Protein AF-A0A0H5QHI8-F1 (afdb_monomer_lite)

Organism: NCBI:txid70186

pLDDT: mean 75.65, std 20.61, range [37.84, 96.25]

Structure (mmCIF, N/CA/C/O backbone):
data_AF-A0A0H5QHI8-F1
#
_entry.id   AF-A0A0H5QHI8-F1
#
loop_
_atom_site.group_PDB
_atom_site.id
_atom_site.type_symbol
_atom_site.label_atom_id
_atom_site.label_alt_id
_atom_site.label_comp_id
_atom_site.label_asym_id
_atom_site.label_entity_id
_atom_site.label_seq_id
_atom_site.pdbx_PDB_ins_code
_atom_site.Cartn_x
_atom_site.Cartn_y
_atom_site.Cartn_z
_atom_site.occupancy
_atom_site.B_iso_or_equiv
_atom_site.auth_seq_id
_atom_site.auth_comp_id
_atom_site.auth_asym_id
_atom_site.auth_atom_id
_atom_site.pdbx_PDB_model_num
ATOM 1 N N . MET A 1 1 ? 9.060 1.095 1.456 1.00 93.38 1 MET A N 1
ATOM 2 C CA . MET A 1 1 ? 9.337 2.550 1.404 1.00 93.38 1 MET A CA 1
ATOM 3 C C . MET A 1 1 ? 9.625 3.060 2.809 1.00 93.38 1 MET A C 1
ATOM 5 O O . MET A 1 1 ? 9.288 2.350 3.750 1.00 93.38 1 MET A O 1
ATOM 9 N N . ASN A 1 2 ? 10.263 4.218 2.967 1.00 93.06 2 ASN A N 1
ATOM 10 C CA . ASN A 1 2 ? 10.376 4.883 4.274 1.00 93.06 2 ASN A CA 1
ATOM 11 C C . ASN A 1 2 ? 9.108 5.705 4.590 1.00 93.06 2 ASN A C 1
ATOM 13 O O . ASN A 1 2 ? 8.182 5.766 3.778 1.00 93.06 2 ASN A O 1
ATOM 17 N N . SER A 1 3 ? 9.094 6.371 5.745 1.00 89.75 3 SER A N 1
ATOM 18 C CA . SER A 1 3 ? 8.014 7.270 6.184 1.00 89.75 3 SER A CA 1
ATOM 19 C C . SER A 1 3 ? 7.770 8.487 5.275 1.00 89.75 3 SER A C 1
ATOM 21 O O . SER A 1 3 ? 6.714 9.102 5.355 1.00 89.75 3 SER A O 1
ATOM 23 N N . GLN A 1 4 ? 8.705 8.821 4.381 1.00 90.56 4 GLN A N 1
ATOM 24 C CA . GLN A 1 4 ? 8.579 9.909 3.401 1.00 90.56 4 GLN A CA 1
ATOM 25 C C . GLN A 1 4 ? 8.048 9.427 2.041 1.00 90.56 4 GLN A C 1
ATOM 27 O O . GLN A 1 4 ? 8.202 10.118 1.035 1.00 90.56 4 GLN A O 1
ATOM 32 N N . ALA A 1 5 ? 7.474 8.222 1.986 1.00 91.56 5 ALA A N 1
ATOM 33 C CA . ALA A 1 5 ? 7.012 7.573 0.759 1.00 91.56 5 ALA A CA 1
ATOM 34 C C . ALA A 1 5 ? 8.117 7.332 -0.289 1.00 91.56 5 ALA A C 1
ATOM 36 O O . ALA A 1 5 ? 7.830 7.128 -1.471 1.00 91.56 5 ALA A O 1
ATOM 37 N N . ILE A 1 6 ? 9.388 7.307 0.128 1.00 93.62 6 ILE A N 1
ATOM 38 C CA . ILE A 1 6 ? 10.518 7.050 -0.765 1.00 93.62 6 ILE A CA 1
ATOM 39 C C . ILE A 1 6 ? 10.736 5.534 -0.852 1.00 93.62 6 ILE A C 1
ATOM 41 O O . ILE A 1 6 ? 10.974 4.873 0.172 1.00 93.62 6 ILE A O 1
ATOM 45 N N . PRO A 1 7 ? 10.663 4.937 -2.053 1.00 93.75 7 PRO A N 1
ATOM 46 C CA . PRO A 1 7 ? 10.992 3.533 -2.222 1.00 93.75 7 PRO A CA 1
ATOM 47 C C . PRO A 1 7 ? 12.475 3.263 -1.933 1.00 93.75 7 PRO A C 1
ATOM 49 O O . PRO A 1 7 ? 13.345 3.956 -2.447 1.00 93.75 7 PRO A O 1
ATOM 52 N N . ILE A 1 8 ? 12.763 2.234 -1.129 1.00 92.94 8 ILE A N 1
ATOM 53 C CA . ILE A 1 8 ? 14.140 1.851 -0.750 1.00 92.94 8 ILE A CA 1
ATOM 54 C C . ILE A 1 8 ? 14.635 0.691 -1.616 1.00 92.94 8 ILE A C 1
ATOM 56 O O . ILE A 1 8 ? 15.770 0.675 -2.079 1.00 92.94 8 ILE A O 1
ATOM 60 N N . LYS A 1 9 ? 13.767 -0.302 -1.818 1.00 90.69 9 LYS A N 1
ATOM 61 C CA . LYS A 1 9 ? 14.028 -1.510 -2.594 1.00 90.69 9 LYS A CA 1
ATOM 62 C C . LYS A 1 9 ? 12.715 -1.985 -3.205 1.00 90.69 9 LYS A C 1
ATOM 64 O O . LYS A 1 9 ? 11.678 -1.897 -2.547 1.00 90.69 9 LYS A O 1
ATOM 69 N N . ALA A 1 10 ? 12.778 -2.523 -4.417 1.00 88.12 10 ALA A N 1
ATOM 70 C CA . ALA A 1 10 ? 11.713 -3.348 -4.965 1.00 88.12 10 ALA A CA 1
ATOM 71 C C . ALA A 1 10 ? 12.289 -4.545 -5.706 1.00 88.12 10 ALA A C 1
ATOM 73 O O . ALA A 1 10 ? 13.434 -4.522 -6.157 1.00 88.12 10 ALA A O 1
ATOM 74 N N . ASP A 1 11 ? 11.450 -5.561 -5.825 1.00 88.38 11 ASP A N 1
ATOM 75 C CA . ASP A 1 11 ? 11.677 -6.748 -6.627 1.00 88.38 11 ASP A CA 1
ATOM 76 C C . ASP A 1 11 ? 10.454 -6.946 -7.531 1.00 88.38 11 ASP A C 1
ATOM 78 O O . ASP A 1 11 ? 9.326 -6.688 -7.105 1.00 88.38 11 ASP A O 1
ATOM 82 N N . GLY A 1 12 ? 10.669 -7.304 -8.797 1.00 84.69 12 GLY A N 1
ATOM 83 C CA . GLY A 1 12 ? 9.585 -7.501 -9.769 1.00 84.69 12 GLY A CA 1
ATOM 84 C C . GLY A 1 12 ? 8.749 -6.257 -10.130 1.00 84.69 12 GLY A C 1
ATOM 85 O O . GLY A 1 12 ? 7.690 -6.396 -10.739 1.00 84.69 12 GLY A O 1
ATOM 86 N N . MET A 1 13 ? 9.187 -5.037 -9.784 1.00 86.69 13 MET A N 1
ATOM 87 C CA . MET A 1 13 ? 8.460 -3.792 -10.081 1.00 86.69 13 MET A CA 1
ATOM 88 C C . MET A 1 13 ? 9.361 -2.726 -10.714 1.00 86.69 13 MET A C 1
ATOM 90 O O . MET A 1 13 ? 10.429 -2.405 -10.198 1.00 86.69 13 MET A O 1
ATOM 94 N N . GLU A 1 14 ? 8.897 -2.122 -11.812 1.00 90.12 14 GLU A N 1
ATOM 95 C CA . GLU A 1 14 ? 9.610 -1.033 -12.490 1.00 90.12 14 GLU A CA 1
ATOM 96 C C . GLU A 1 14 ? 9.726 0.227 -11.607 1.00 90.12 14 GLU A C 1
ATOM 98 O O . GLU A 1 14 ? 8.752 0.591 -10.938 1.00 90.12 14 GLU A O 1
ATOM 103 N N . PRO A 1 15 ? 10.842 0.984 -11.671 1.00 90.06 15 PRO A N 1
ATOM 104 C CA . PRO A 1 15 ? 11.069 2.151 -10.812 1.00 90.06 15 PRO A CA 1
ATOM 105 C C . PRO A 1 15 ? 9.968 3.218 -10.858 1.00 90.06 15 PRO A C 1
ATOM 107 O O . PRO A 1 15 ? 9.574 3.751 -9.825 1.00 90.06 15 PRO A O 1
ATOM 110 N N . LYS A 1 16 ? 9.415 3.508 -12.042 1.00 91.75 16 LYS A N 1
ATOM 111 C CA . LYS A 1 16 ? 8.327 4.494 -12.183 1.00 91.75 16 LYS A CA 1
ATOM 112 C C . LYS A 1 16 ? 7.059 4.052 -11.449 1.00 91.75 16 LYS A C 1
ATOM 114 O O . LYS A 1 16 ? 6.456 4.848 -10.734 1.00 91.75 16 LYS A O 1
ATOM 119 N N . LYS A 1 17 ? 6.685 2.776 -11.591 1.00 90.62 17 LYS A N 1
ATOM 120 C CA . LYS A 1 17 ? 5.531 2.188 -10.895 1.00 90.62 17 LYS A CA 1
ATOM 121 C C . LYS A 1 17 ? 5.767 2.147 -9.390 1.00 90.62 17 LYS A C 1
ATOM 123 O O . LYS A 1 17 ? 4.861 2.444 -8.626 1.00 90.62 17 LYS A O 1
ATOM 128 N N . MET A 1 18 ? 6.995 1.862 -8.970 1.00 91.44 18 MET A N 1
ATOM 129 C CA . MET A 1 18 ? 7.390 1.839 -7.564 1.00 91.44 18 MET A CA 1
ATOM 130 C C . MET A 1 18 ? 7.155 3.184 -6.865 1.00 91.44 18 MET A C 1
ATOM 132 O O . MET A 1 18 ? 6.586 3.216 -5.773 1.00 91.44 18 MET A O 1
ATOM 136 N N . VAL A 1 19 ? 7.546 4.291 -7.505 1.00 93.94 19 VAL A N 1
ATOM 137 C CA . VAL A 1 19 ? 7.305 5.650 -6.990 1.00 93.94 19 VAL A CA 1
ATOM 138 C C . VAL A 1 19 ? 5.807 5.939 -6.905 1.00 93.94 19 VAL A C 1
ATOM 140 O O . VAL A 1 19 ? 5.333 6.403 -5.871 1.00 93.94 19 VAL A O 1
ATOM 143 N N . GLN A 1 20 ? 5.047 5.604 -7.952 1.00 93.25 20 GLN A N 1
ATOM 144 C CA . GLN A 1 20 ? 3.593 5.799 -7.979 1.00 93.25 20 GLN A CA 1
ATOM 145 C C . GLN A 1 20 ? 2.880 5.017 -6.870 1.00 93.25 20 GLN A C 1
ATOM 147 O O . GLN A 1 20 ? 2.050 5.573 -6.156 1.00 93.25 20 GLN A O 1
ATOM 152 N N . VAL A 1 21 ? 3.225 3.738 -6.705 1.00 92.75 21 VAL A N 1
ATOM 153 C CA . VAL A 1 21 ? 2.646 2.864 -5.678 1.00 92.75 21 VAL A CA 1
ATOM 154 C C . VAL A 1 21 ? 3.013 3.350 -4.280 1.00 92.75 21 VAL A C 1
ATOM 156 O O . VAL A 1 21 ? 2.165 3.319 -3.396 1.00 92.75 21 VAL A O 1
ATOM 159 N N . SER A 1 22 ? 4.239 3.836 -4.078 1.00 94.12 22 SER A N 1
ATOM 160 C CA . SER A 1 22 ? 4.681 4.340 -2.772 1.00 94.12 22 SER A CA 1
ATOM 161 C C . SER A 1 22 ? 3.943 5.622 -2.377 1.00 94.12 22 SER A C 1
ATOM 163 O O . SER A 1 22 ? 3.412 5.704 -1.271 1.00 94.12 22 SER A O 1
ATOM 165 N N . ALA A 1 23 ? 3.817 6.580 -3.300 1.00 94.62 23 ALA A N 1
ATOM 166 C CA . ALA A 1 23 ? 3.041 7.797 -3.068 1.00 94.62 23 ALA A CA 1
ATOM 167 C C . ALA A 1 23 ? 1.564 7.478 -2.775 1.00 94.62 23 ALA A C 1
ATOM 169 O O . ALA A 1 23 ? 1.011 7.946 -1.782 1.00 94.62 23 ALA A O 1
ATOM 170 N N . LEU A 1 24 ? 0.947 6.610 -3.585 1.00 93.75 24 LEU A N 1
ATOM 171 C CA . LEU A 1 24 ? -0.440 6.186 -3.386 1.00 93.75 24 LEU A CA 1
ATOM 172 C C . LEU A 1 24 ? -0.642 5.470 -2.043 1.00 93.75 24 LEU A C 1
ATOM 174 O O . LEU A 1 24 ? -1.610 5.743 -1.338 1.00 93.75 24 LEU A O 1
ATOM 178 N N . ALA A 1 25 ? 0.258 4.553 -1.683 1.00 94.44 25 ALA A N 1
ATOM 179 C CA . ALA A 1 25 ? 0.176 3.823 -0.424 1.00 94.44 25 ALA A CA 1
ATOM 180 C C . ALA A 1 25 ? 0.278 4.765 0.780 1.00 94.44 25 ALA A C 1
ATOM 182 O O . ALA A 1 25 ? -0.446 4.571 1.752 1.00 94.44 25 ALA A O 1
ATOM 183 N N . SER A 1 26 ? 1.122 5.797 0.704 1.00 94.88 26 SER A N 1
ATOM 184 C CA . SER A 1 26 ? 1.253 6.803 1.762 1.00 94.88 26 SER A CA 1
ATOM 185 C C . SER A 1 26 ? -0.056 7.561 1.996 1.00 94.88 26 SER A C 1
ATOM 187 O O . SER A 1 26 ? -0.505 7.679 3.135 1.00 94.88 26 SER A O 1
ATOM 189 N N . GLU A 1 27 ? -0.712 8.008 0.922 1.00 95.31 27 GLU A N 1
ATOM 190 C CA . GLU A 1 27 ? -2.012 8.686 1.008 1.00 95.31 27 GLU A CA 1
ATOM 191 C C . GLU A 1 27 ? -3.110 7.759 1.549 1.00 95.31 27 GLU A C 1
ATOM 193 O O . GLU A 1 27 ? -3.916 8.159 2.389 1.00 95.31 27 GLU A O 1
ATOM 198 N N . LEU A 1 28 ? -3.116 6.490 1.128 1.00 94.50 28 LEU A N 1
ATOM 199 C CA . LEU A 1 28 ? -4.061 5.492 1.634 1.00 94.50 28 LEU A CA 1
ATOM 200 C C . LEU A 1 28 ? -3.863 5.213 3.125 1.00 94.50 28 LEU A C 1
ATOM 202 O O . LEU A 1 28 ? -4.848 5.123 3.859 1.00 94.50 28 LEU A O 1
ATOM 206 N N . ILE A 1 29 ? -2.614 5.094 3.582 1.00 94.00 29 ILE A N 1
ATOM 207 C CA . ILE A 1 29 ? -2.290 4.927 5.003 1.00 94.00 29 ILE A CA 1
ATOM 208 C C . ILE A 1 29 ? -2.806 6.128 5.790 1.00 94.00 29 ILE A C 1
ATOM 210 O O . ILE A 1 29 ? -3.528 5.938 6.767 1.00 94.00 29 ILE A O 1
ATOM 214 N N . TYR A 1 30 ? -2.496 7.345 5.338 1.00 93.12 30 TYR A N 1
ATOM 215 C CA . TYR A 1 30 ? -2.936 8.572 5.995 1.00 93.12 30 TYR A CA 1
ATOM 216 C C . TYR A 1 30 ? -4.466 8.658 6.085 1.00 93.12 30 TYR A C 1
ATOM 218 O O . TYR A 1 30 ? -5.017 8.873 7.167 1.00 93.12 30 TYR A O 1
ATOM 226 N N . ALA A 1 31 ? -5.169 8.427 4.973 1.00 93.56 31 ALA A N 1
ATOM 227 C CA . ALA A 1 31 ? -6.628 8.454 4.931 1.00 93.56 31 ALA A CA 1
ATOM 228 C C . ALA A 1 31 ? -7.254 7.388 5.843 1.00 93.56 31 ALA A C 1
ATOM 230 O O . ALA A 1 31 ? -8.209 7.677 6.564 1.00 93.56 31 ALA A O 1
ATOM 231 N N . THR A 1 32 ? -6.692 6.177 5.856 1.00 92.69 32 THR A N 1
ATOM 232 C CA . THR A 1 32 ? -7.182 5.068 6.688 1.00 92.69 32 THR A CA 1
ATOM 233 C C . THR A 1 32 ? -6.945 5.345 8.169 1.00 92.69 32 THR A C 1
ATOM 235 O O . THR A 1 32 ? -7.846 5.160 8.976 1.00 92.69 32 THR A O 1
ATOM 238 N N . GLN A 1 33 ? -5.767 5.848 8.541 1.00 90.62 33 GLN A N 1
ATOM 239 C CA . GLN A 1 33 ? -5.474 6.227 9.924 1.00 90.62 33 GLN A CA 1
ATOM 240 C C . GLN A 1 33 ? -6.380 7.363 10.402 1.00 90.62 33 GLN A C 1
ATOM 242 O O . GLN A 1 33 ? -6.895 7.309 11.515 1.00 90.62 33 GLN A O 1
ATOM 247 N N . LYS A 1 34 ? -6.632 8.365 9.550 1.00 90.00 34 LYS A N 1
ATOM 248 C CA . LYS A 1 34 ? -7.580 9.442 9.852 1.00 90.00 34 LYS A CA 1
ATOM 249 C C . LYS A 1 34 ? -9.001 8.908 10.043 1.00 90.00 34 LYS A C 1
ATOM 251 O O . LYS A 1 34 ? -9.698 9.352 10.948 1.00 90.00 34 LYS A O 1
ATOM 256 N N . PHE A 1 35 ? -9.422 7.958 9.213 1.00 90.00 35 PHE A N 1
ATOM 257 C CA . PHE A 1 35 ? -10.719 7.301 9.349 1.00 90.00 35 PHE A CA 1
ATOM 258 C C . PHE A 1 35 ? -10.831 6.533 10.676 1.00 90.00 35 PHE A C 1
ATOM 260 O O . PHE A 1 35 ? -11.764 6.776 11.435 1.00 90.00 35 PHE A O 1
ATOM 267 N N . LEU A 1 36 ? -9.841 5.696 10.995 1.00 88.12 36 LEU A N 1
ATOM 268 C CA . LEU A 1 36 ? -9.788 4.916 12.238 1.00 88.12 36 LEU A CA 1
ATOM 269 C C . LEU A 1 36 ? -9.739 5.802 13.496 1.00 88.12 36 LEU A C 1
ATOM 271 O O . LEU A 1 36 ? -10.317 5.463 14.527 1.00 88.12 36 LEU A O 1
ATOM 275 N N . ALA A 1 37 ? -9.078 6.961 13.409 1.00 85.19 37 ALA A N 1
ATOM 276 C CA . ALA A 1 37 ? -9.063 7.954 14.480 1.00 85.19 37 ALA A CA 1
ATOM 277 C C . ALA A 1 37 ? -10.421 8.656 14.654 1.00 85.19 37 ALA A C 1
ATOM 279 O O . ALA A 1 37 ? -10.811 8.965 15.778 1.00 85.19 37 ALA A O 1
ATOM 280 N N . ASN A 1 38 ? -11.148 8.898 13.558 1.00 78.44 38 ASN A N 1
ATOM 281 C CA . ASN A 1 38 ? -12.459 9.548 13.583 1.00 78.44 38 ASN A CA 1
ATOM 282 C C . ASN A 1 38 ? -13.582 8.621 14.070 1.00 78.44 38 ASN A C 1
ATOM 284 O O . ASN A 1 38 ? -14.543 9.111 14.658 1.00 78.44 38 ASN A O 1
ATOM 288 N N . GLU A 1 39 ? -13.475 7.304 13.866 1.00 60.81 39 GLU A N 1
ATOM 289 C CA . GLU A 1 39 ? -14.445 6.320 14.377 1.00 60.81 39 GLU A CA 1
ATOM 290 C C . GLU A 1 39 ? -14.588 6.397 15.910 1.00 60.81 39 GLU A C 1
ATOM 292 O O . GLU A 1 39 ? -15.675 6.204 16.456 1.00 60.81 39 GLU A O 1
ATOM 297 N N . LYS A 1 40 ? -13.526 6.841 16.595 1.00 58.62 40 LYS A N 1
ATOM 298 C CA . LYS A 1 40 ? -13.525 7.138 18.031 1.00 58.62 40 LYS A CA 1
ATOM 299 C C . LYS A 1 40 ? -14.563 8.196 18.442 1.00 58.62 40 LYS A C 1
ATOM 301 O O . LYS A 1 40 ? -15.083 8.137 19.544 1.00 58.62 40 LYS A O 1
ATOM 306 N N . MET A 1 41 ? -14.916 9.139 17.560 1.00 50.66 41 MET A N 1
ATOM 307 C CA . MET A 1 41 ? -15.919 10.173 17.868 1.00 50.66 41 MET A CA 1
ATOM 308 C C . MET A 1 41 ? -17.369 9.715 17.687 1.00 50.66 41 MET A C 1
ATOM 310 O O . MET A 1 41 ? -18.270 10.405 18.148 1.00 50.66 41 MET A O 1
ATOM 314 N N . ILE A 1 42 ? -17.606 8.586 17.014 1.00 53.53 42 ILE A N 1
ATOM 315 C CA . ILE A 1 42 ? -18.961 8.061 16.779 1.00 53.53 42 ILE A CA 1
ATOM 316 C C . ILE A 1 42 ? -19.302 6.964 17.806 1.00 53.53 42 ILE A C 1
ATOM 318 O O . ILE A 1 42 ? -20.471 6.777 18.129 1.00 53.53 42 ILE A O 1
ATOM 322 N N . GLY A 1 43 ? -18.296 6.264 18.346 1.00 52.94 43 GLY A N 1
ATOM 323 C CA . GLY A 1 43 ? -18.478 5.198 19.340 1.00 52.94 43 GLY A CA 1
ATOM 324 C C . GLY A 1 43 ? -18.535 5.640 20.811 1.00 52.94 43 GLY A C 1
ATOM 325 O O . GLY A 1 43 ? -19.060 4.891 21.627 1.00 52.94 43 GLY A O 1
ATOM 326 N N . ASP A 1 44 ? -18.051 6.840 21.155 1.00 51.91 44 ASP A N 1
ATOM 327 C CA . ASP A 1 44 ? -17.928 7.315 22.550 1.00 51.91 44 ASP A CA 1
ATOM 328 C C . ASP A 1 44 ? -19.194 8.033 23.103 1.00 51.91 44 ASP A C 1
ATOM 330 O O . ASP A 1 44 ? -19.140 8.688 24.142 1.00 51.91 44 ASP A O 1
ATOM 334 N N . GLU A 1 45 ? -20.371 7.889 22.471 1.00 47.06 45 GLU A N 1
ATOM 335 C CA . GLU A 1 45 ? -21.670 8.360 23.017 1.00 47.06 45 GLU A CA 1
ATOM 336 C C . GLU A 1 45 ? -22.390 7.325 23.918 1.00 47.06 45 GLU A C 1
ATOM 338 O O . GLU A 1 45 ? -23.614 7.344 24.064 1.00 47.06 45 GLU A O 1
ATOM 343 N N . GLN A 1 46 ? -21.654 6.438 24.594 1.00 42.41 46 GLN A N 1
ATOM 344 C CA . GLN A 1 46 ? -22.175 5.683 25.743 1.00 42.41 46 GLN A CA 1
ATOM 345 C C . GLN A 1 46 ? -21.346 5.965 27.001 1.00 42.41 46 GLN A C 1
ATOM 347 O O . GLN A 1 46 ? -20.388 5.269 27.299 1.00 42.41 46 GLN A O 1
ATOM 352 N N . SER A 1 47 ? -21.780 7.018 27.707 1.00 45.56 47 SER A N 1
ATOM 353 C CA . SER A 1 47 ? -21.708 7.288 29.160 1.00 45.56 47 SER A CA 1
ATOM 354 C C . SER A 1 47 ? -20.416 6.955 29.942 1.00 45.56 47 SER A C 1
ATOM 356 O O . SER A 1 47 ? -20.009 5.799 30.004 1.00 45.56 47 SER A O 1
ATOM 358 N N . PRO A 1 48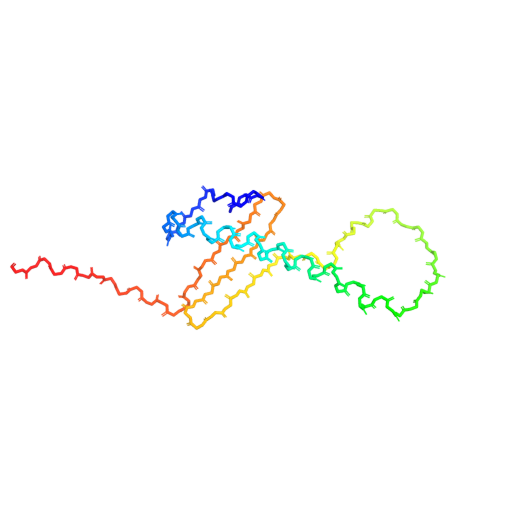 ? -19.843 7.922 30.690 1.00 48.47 48 PRO A N 1
ATOM 359 C CA . PRO A 1 48 ? -18.717 7.664 31.578 1.00 48.47 48 PRO A CA 1
ATOM 360 C C . PRO A 1 48 ? -19.196 7.003 32.878 1.00 48.47 48 PRO A C 1
ATOM 362 O O . PRO A 1 48 ? -19.907 7.633 33.661 1.00 48.47 48 PRO A O 1
ATOM 365 N N . ASP A 1 49 ? -18.751 5.779 33.154 1.00 41.38 49 ASP A N 1
ATOM 366 C CA . ASP A 1 49 ? -18.753 5.245 34.518 1.00 41.38 49 ASP A CA 1
ATOM 367 C C . ASP A 1 49 ? -17.444 5.661 35.217 1.00 41.38 49 ASP A C 1
ATOM 369 O O . ASP A 1 49 ? -16.355 5.320 34.744 1.00 41.38 49 ASP A O 1
ATOM 373 N N . PRO A 1 50 ? -17.493 6.410 36.337 1.00 55.31 50 PRO A N 1
ATOM 374 C CA . PRO A 1 50 ? -16.299 6.812 37.056 1.00 55.31 50 PRO A CA 1
ATOM 375 C C . PRO A 1 50 ? -15.956 5.741 38.092 1.00 55.31 50 PRO A C 1
ATOM 377 O O . PRO A 1 50 ? -16.531 5.716 39.180 1.00 55.31 50 PRO A O 1
ATOM 380 N N . ILE A 1 51 ? -14.981 4.880 37.801 1.00 42.69 51 ILE A N 1
ATOM 381 C CA . ILE A 1 51 ? -14.295 4.121 38.852 1.00 42.69 51 ILE A CA 1
ATOM 382 C C . ILE A 1 51 ? -12.791 4.281 38.654 1.00 42.69 51 ILE A C 1
ATOM 384 O O . ILE A 1 51 ? -12.196 3.767 37.713 1.00 42.69 51 ILE A O 1
ATOM 388 N N . ALA A 1 52 ? -12.200 5.061 39.556 1.00 47.75 52 ALA A N 1
ATOM 389 C CA . ALA A 1 52 ? -10.768 5.234 39.713 1.00 47.75 52 ALA A CA 1
ATOM 390 C C . ALA A 1 52 ? -10.071 3.893 39.980 1.00 47.75 52 ALA A C 1
ATOM 392 O O . ALA A 1 52 ? -10.578 3.103 40.771 1.00 47.75 52 ALA A O 1
ATOM 393 N N . SER A 1 53 ? -8.877 3.689 39.422 1.00 39.06 53 SER A N 1
ATOM 394 C CA . SER A 1 53 ? -7.730 3.206 40.201 1.00 39.06 53 SER A CA 1
ATOM 395 C C . SER A 1 53 ? -6.463 3.236 39.355 1.00 39.06 53 SER A C 1
ATOM 397 O O . SER A 1 53 ? -6.427 2.751 38.227 1.00 39.06 53 SER A O 1
ATOM 399 N N . ASP A 1 54 ? -5.421 3.789 39.957 1.00 48.41 54 ASP A N 1
ATOM 400 C CA . ASP A 1 54 ? -4.058 3.888 39.467 1.00 48.41 54 ASP A CA 1
ATOM 401 C C . ASP A 1 54 ? -3.500 2.537 38.998 1.00 48.4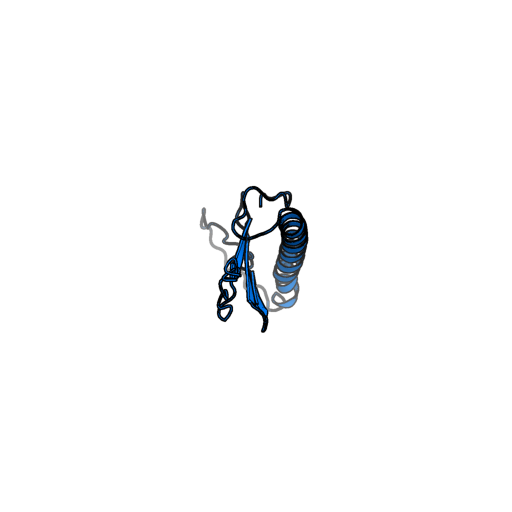1 54 ASP A C 1
ATOM 403 O O . ASP A 1 54 ? -3.551 1.535 39.717 1.00 48.41 54 ASP A O 1
ATOM 407 N N . THR A 1 55 ? -2.915 2.494 37.802 1.00 45.66 55 THR A N 1
ATOM 408 C CA . THR A 1 55 ? -1.885 1.499 37.472 1.00 45.66 55 THR A CA 1
ATOM 409 C C . THR A 1 55 ? -0.939 2.085 36.432 1.00 45.66 55 THR A C 1
ATOM 411 O O . THR A 1 55 ? -1.280 2.284 35.267 1.00 45.66 55 THR A O 1
ATOM 414 N N . GLU A 1 56 ? 0.263 2.412 36.894 1.00 46.06 56 GLU A N 1
ATOM 415 C CA . GLU A 1 56 ? 1.395 2.826 36.078 1.00 46.06 56 GLU A CA 1
ATOM 416 C C . GLU A 1 56 ? 1.717 1.760 35.014 1.00 46.06 56 GLU A C 1
ATOM 418 O O . GLU A 1 56 ? 1.821 0.572 35.318 1.00 46.06 56 GLU A O 1
ATOM 423 N N . GLY A 1 57 ? 1.924 2.189 33.765 1.00 40.38 57 GLY A N 1
ATOM 424 C CA . GLY A 1 57 ? 2.642 1.391 32.764 1.00 40.38 57 GLY A CA 1
ATOM 425 C C . GLY A 1 57 ? 1.815 0.591 31.755 1.00 40.38 57 GLY A C 1
ATOM 426 O O . GLY A 1 57 ? 2.383 -0.262 31.072 1.00 40.38 57 GLY A O 1
ATOM 427 N N . ALA A 1 58 ? 0.519 0.860 31.584 1.00 40.28 58 ALA A N 1
ATOM 428 C CA . ALA A 1 58 ? -0.198 0.338 30.424 1.00 40.28 58 ALA A CA 1
ATOM 429 C C . ALA A 1 58 ? 0.314 1.046 29.158 1.00 40.28 58 ALA A C 1
ATOM 431 O O . ALA A 1 58 ? -0.014 2.204 28.901 1.00 40.28 58 ALA A O 1
ATOM 432 N N . LEU A 1 59 ? 1.147 0.348 28.377 1.00 41.94 59 LEU A N 1
ATOM 433 C CA . LEU A 1 59 ? 1.333 0.614 26.953 1.00 41.94 59 LEU A CA 1
ATOM 434 C C . LEU A 1 59 ? -0.065 0.771 26.357 1.00 41.94 59 LEU A C 1
ATOM 436 O O . LEU A 1 59 ? -0.761 -0.221 26.155 1.00 41.94 59 LEU A O 1
ATOM 440 N N . THR A 1 60 ? -0.496 2.010 26.137 1.00 47.81 60 THR A N 1
ATOM 441 C CA . THR A 1 60 ? -1.735 2.310 25.434 1.00 47.81 60 THR A CA 1
ATOM 442 C C . THR A 1 60 ? -1.520 1.863 23.998 1.00 47.81 60 THR A C 1
ATOM 444 O O . THR A 1 60 ? -1.060 2.615 23.139 1.00 47.81 60 THR A O 1
ATOM 447 N N . ILE A 1 61 ? -1.772 0.578 23.745 1.00 49.00 61 ILE A N 1
ATOM 448 C CA . ILE A 1 61 ? -1.966 0.066 22.401 1.00 49.00 61 ILE A CA 1
ATOM 449 C C . ILE A 1 61 ? -3.108 0.921 21.878 1.00 49.00 61 ILE A C 1
ATOM 451 O O . ILE A 1 61 ? -4.220 0.865 22.389 1.00 49.00 61 ILE A O 1
ATOM 455 N N . ASN A 1 62 ? -2.790 1.822 20.957 1.00 58.28 62 ASN A N 1
ATOM 456 C CA . ASN A 1 62 ? -3.786 2.637 20.296 1.00 58.28 62 ASN A CA 1
ATOM 457 C C . ASN A 1 62 ? -4.638 1.626 19.519 1.00 58.28 62 ASN A C 1
ATOM 459 O O . ASN A 1 62 ? -4.197 1.140 18.478 1.00 58.28 62 ASN A O 1
ATOM 463 N N . GLU A 1 63 ? -5.771 1.204 20.091 1.00 64.75 63 GLU A N 1
ATOM 464 C CA . GLU A 1 63 ? -6.521 0.014 19.651 1.00 64.75 63 GLU A CA 1
ATOM 465 C C . GLU A 1 63 ? -6.928 0.102 18.170 1.00 64.75 63 GLU A C 1
ATOM 467 O O . GLU A 1 63 ? -7.079 -0.915 17.499 1.00 64.75 63 GLU A O 1
ATOM 472 N N . ASN A 1 64 ? -6.960 1.323 17.626 1.00 73.94 64 ASN A N 1
ATOM 473 C CA . ASN A 1 64 ? -7.316 1.633 16.245 1.00 73.94 64 ASN A CA 1
ATOM 474 C C . ASN A 1 64 ? -6.111 2.009 15.355 1.00 73.94 64 ASN A C 1
ATOM 476 O O . ASN A 1 64 ? -6.258 2.748 14.379 1.00 73.94 64 ASN A O 1
ATOM 480 N N . GLN A 1 65 ? -4.896 1.544 15.661 1.00 84.81 65 GLN A N 1
ATOM 481 C CA . GLN A 1 65 ? -3.751 1.742 14.767 1.00 84.81 65 GLN A CA 1
ATOM 482 C C . GLN A 1 65 ? -3.833 0.814 13.545 1.00 84.81 65 GLN A C 1
ATOM 484 O O . GLN A 1 65 ? -4.023 -0.395 13.666 1.00 84.81 65 GLN A O 1
ATOM 489 N N . LEU A 1 66 ? -3.619 1.368 12.346 1.00 89.19 66 LEU A N 1
ATOM 490 C CA . LEU A 1 66 ? -3.534 0.573 11.121 1.00 89.19 66 LEU A CA 1
ATOM 491 C C . LEU A 1 66 ? -2.337 -0.389 11.183 1.00 89.19 66 LEU A C 1
ATOM 493 O O . LEU A 1 66 ? -1.196 0.049 11.064 1.00 89.19 66 LEU A O 1
ATOM 497 N N . LEU A 1 67 ? -2.613 -1.690 11.309 1.00 92.00 67 LEU A N 1
ATOM 498 C CA . LEU A 1 67 ? -1.595 -2.747 11.264 1.00 92.00 67 LEU A CA 1
ATOM 499 C C . LEU A 1 67 ? -1.307 -3.210 9.834 1.00 92.00 67 LEU A C 1
ATOM 501 O O . LEU A 1 67 ? -0.161 -3.403 9.436 1.00 92.00 67 LEU A O 1
ATOM 505 N N . THR A 1 68 ? -2.351 -3.442 9.039 1.00 93.69 68 THR A N 1
ATOM 506 C CA . THR A 1 68 ? -2.222 -3.909 7.653 1.00 93.69 68 THR A CA 1
ATOM 507 C C . THR A 1 68 ? -3.449 -3.501 6.849 1.00 93.69 68 THR A C 1
ATOM 509 O O . THR A 1 68 ? -4.579 -3.683 7.294 1.00 93.69 68 THR A O 1
ATOM 512 N N . LEU A 1 69 ? -3.225 -2.998 5.637 1.00 93.94 69 LEU A N 1
ATOM 513 C CA . LEU A 1 69 ? -4.252 -2.728 4.640 1.00 93.94 69 LEU A CA 1
ATOM 514 C C . LEU A 1 69 ? -4.078 -3.698 3.468 1.00 93.94 69 LEU A C 1
ATOM 516 O O . LEU A 1 69 ? -3.049 -3.702 2.793 1.00 93.94 69 LEU A O 1
ATOM 520 N N . ARG A 1 70 ? -5.092 -4.530 3.224 1.00 94.31 70 ARG A N 1
ATOM 521 C CA . ARG A 1 70 ? -5.092 -5.544 2.164 1.00 94.31 70 ARG A CA 1
ATOM 522 C C . ARG A 1 70 ? -6.171 -5.223 1.136 1.00 94.31 70 ARG A C 1
ATOM 524 O O . ARG A 1 70 ? -7.359 -5.293 1.435 1.00 94.31 70 ARG A O 1
ATOM 531 N N . LEU A 1 71 ? -5.754 -4.904 -0.084 1.00 92.06 71 LEU A N 1
ATOM 532 C CA . LEU A 1 71 ? -6.626 -4.570 -1.207 1.00 92.06 71 LEU A CA 1
ATOM 533 C C . LEU A 1 71 ? -6.603 -5.718 -2.214 1.00 92.06 71 LEU A C 1
ATOM 535 O O . LEU A 1 71 ? -5.606 -5.935 -2.903 1.00 92.06 71 LEU A O 1
ATOM 539 N N . ARG A 1 72 ? -7.706 -6.463 -2.311 1.00 91.75 72 ARG A N 1
ATOM 540 C CA . ARG A 1 72 ? -7.844 -7.567 -3.265 1.00 91.75 72 ARG A CA 1
ATOM 541 C C . ARG A 1 72 ? -8.705 -7.140 -4.448 1.00 91.75 72 ARG A C 1
ATOM 543 O O . ARG A 1 72 ? -9.817 -6.655 -4.282 1.00 91.75 72 ARG A O 1
ATOM 550 N N . THR A 1 73 ? -8.189 -7.367 -5.647 1.00 87.69 73 THR A N 1
ATOM 551 C CA . THR A 1 73 ? -8.885 -7.157 -6.919 1.00 87.69 73 THR A CA 1
ATOM 552 C C . THR A 1 73 ? -8.925 -8.469 -7.702 1.00 87.69 73 THR A C 1
ATOM 554 O O . THR A 1 73 ? -8.204 -9.413 -7.383 1.00 87.69 73 THR A O 1
ATOM 557 N N . LEU A 1 74 ? -9.717 -8.527 -8.776 1.00 85.25 74 LEU A N 1
ATOM 558 C CA . LEU A 1 74 ? -9.727 -9.687 -9.680 1.00 85.25 74 LEU A CA 1
ATOM 559 C C . LEU A 1 74 ? -8.360 -9.954 -10.329 1.00 85.25 74 LEU A C 1
ATOM 561 O O . LEU A 1 74 ? -8.054 -11.090 -10.677 1.00 85.25 74 LEU A O 1
ATOM 565 N N . LYS A 1 75 ? -7.546 -8.907 -10.512 1.00 83.31 75 LYS A N 1
ATOM 566 C CA . LYS A 1 75 ? -6.243 -9.001 -11.181 1.00 83.31 75 LYS A CA 1
ATOM 567 C C . LYS A 1 75 ? -5.120 -9.390 -10.233 1.00 83.31 75 LYS A C 1
ATOM 569 O O . LYS A 1 75 ? -4.109 -9.899 -10.691 1.00 83.31 75 LYS A O 1
ATOM 574 N N . GLY A 1 76 ? -5.277 -9.138 -8.942 1.00 87.69 76 GLY A N 1
ATOM 575 C CA . GLY A 1 76 ? -4.212 -9.316 -7.972 1.00 87.69 76 GLY A CA 1
ATOM 576 C C . GLY A 1 76 ? -4.520 -8.629 -6.658 1.00 87.69 76 GLY A C 1
ATOM 577 O O . GLY A 1 76 ? -5.616 -8.120 -6.423 1.00 87.69 76 GLY A O 1
ATOM 578 N N . GLU A 1 77 ? -3.525 -8.616 -5.799 1.00 91.44 77 GLU A N 1
ATOM 579 C CA . GLU A 1 77 ? -3.644 -8.234 -4.412 1.00 91.44 77 GLU A CA 1
ATOM 580 C C . GLU A 1 77 ? -2.494 -7.312 -4.024 1.00 91.44 77 GLU A C 1
ATOM 582 O O . GLU A 1 77 ? -1.339 -7.584 -4.347 1.00 91.44 77 GLU A O 1
ATOM 587 N N . ILE A 1 78 ? -2.815 -6.222 -3.336 1.00 92.75 78 ILE A N 1
ATOM 588 C CA . ILE A 1 78 ? -1.846 -5.279 -2.790 1.00 92.75 78 ILE A CA 1
ATOM 589 C C . ILE A 1 78 ? -1.952 -5.358 -1.272 1.00 92.75 78 ILE A C 1
ATOM 591 O O . ILE A 1 78 ? -3.030 -5.161 -0.711 1.00 92.75 78 ILE A O 1
ATOM 595 N N . ILE A 1 79 ? -0.838 -5.648 -0.612 1.00 94.94 79 ILE A N 1
ATOM 596 C CA . ILE A 1 79 ? -0.743 -5.681 0.846 1.00 94.94 79 ILE A CA 1
ATOM 597 C C . ILE A 1 79 ? 0.187 -4.548 1.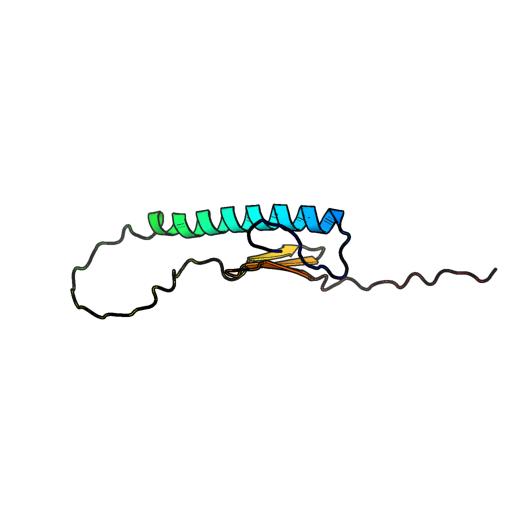266 1.00 94.94 79 ILE A C 1
ATOM 599 O O . ILE A 1 79 ? 1.322 -4.467 0.793 1.00 94.94 79 ILE A O 1
ATOM 603 N N . ILE A 1 80 ? -0.307 -3.682 2.144 1.00 96.25 80 ILE A N 1
ATOM 604 C CA . ILE A 1 80 ? 0.405 -2.540 2.707 1.00 96.25 80 ILE A CA 1
ATOM 605 C C . ILE A 1 80 ? 0.493 -2.765 4.216 1.00 96.25 80 ILE A C 1
ATOM 607 O O . ILE A 1 80 ? -0.527 -2.786 4.903 1.00 96.25 80 ILE A O 1
ATOM 611 N N . ALA A 1 81 ? 1.704 -2.937 4.729 1.00 95.44 81 ALA A N 1
ATOM 612 C CA . ALA A 1 81 ? 1.979 -3.106 6.150 1.00 95.44 81 ALA A CA 1
ATOM 613 C C . ALA A 1 81 ? 2.866 -1.940 6.621 1.00 95.44 81 ALA A C 1
ATOM 615 O O . ALA A 1 81 ? 4.081 -1.967 6.385 1.00 95.44 81 ALA A O 1
ATOM 616 N N . PRO A 1 82 ? 2.268 -0.874 7.185 1.00 93.81 82 PRO A N 1
ATOM 617 C CA . PRO A 1 82 ? 3.025 0.228 7.761 1.00 93.81 82 PRO A CA 1
ATOM 618 C C . PRO A 1 82 ? 3.664 -0.190 9.091 1.00 93.81 82 PRO A C 1
ATOM 620 O O . PRO A 1 82 ? 3.015 -0.783 9.947 1.00 93.81 82 PRO A O 1
ATOM 623 N N . ASP A 1 83 ? 4.931 0.165 9.264 1.00 91.38 83 ASP A N 1
ATOM 624 C CA . ASP A 1 83 ? 5.689 0.092 10.513 1.00 91.38 83 ASP A CA 1
ATOM 625 C C . ASP A 1 83 ? 6.221 1.502 10.854 1.00 91.38 83 ASP A C 1
ATOM 627 O O . ASP A 1 83 ? 6.026 2.452 10.088 1.00 91.38 83 ASP A O 1
ATOM 631 N N . LYS A 1 84 ? 6.883 1.665 12.004 1.00 85.50 84 LYS A N 1
ATOM 632 C CA . LYS A 1 84 ? 7.388 2.957 12.499 1.00 85.50 84 LYS A CA 1
ATOM 633 C C . LYS A 1 84 ? 8.378 3.610 11.534 1.00 85.50 84 LYS A C 1
ATOM 635 O O . LYS A 1 84 ? 8.265 4.800 11.252 1.00 85.50 84 LYS A O 1
ATOM 640 N N . ASP A 1 85 ? 9.314 2.820 11.014 1.00 88.31 85 ASP A N 1
ATOM 641 C CA . ASP A 1 85 ? 10.424 3.326 10.196 1.00 88.31 85 ASP A CA 1
ATOM 642 C C . ASP A 1 85 ? 10.230 3.045 8.700 1.00 88.31 85 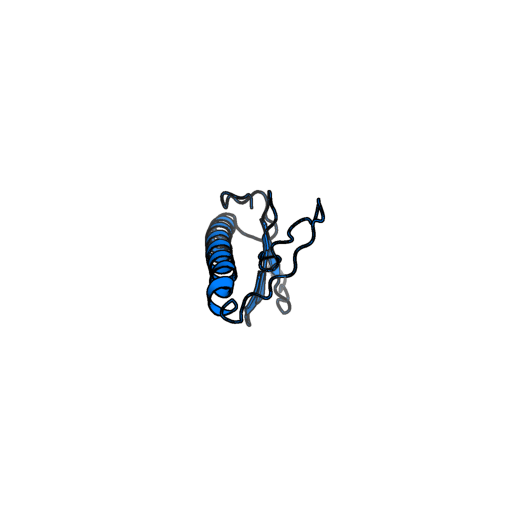ASP A C 1
ATOM 644 O O . ASP A 1 85 ? 10.712 3.783 7.831 1.00 88.31 85 ASP A O 1
ATOM 648 N N . PHE A 1 86 ? 9.494 1.979 8.380 1.00 93.88 86 PHE A N 1
ATOM 649 C CA . PHE A 1 86 ? 9.333 1.484 7.022 1.00 93.88 86 PHE A CA 1
ATOM 650 C C . PHE A 1 86 ? 7.900 1.048 6.759 1.00 93.88 86 PHE A C 1
ATOM 652 O O . PHE A 1 86 ? 7.177 0.617 7.640 1.00 93.88 86 PHE A O 1
ATOM 659 N N . THR A 1 87 ? 7.486 1.108 5.504 1.00 95.44 87 THR A N 1
ATOM 660 C CA . THR A 1 87 ? 6.256 0.472 5.040 1.00 95.44 87 THR A CA 1
ATOM 661 C C . THR A 1 87 ? 6.608 -0.607 4.034 1.00 95.44 87 THR A C 1
ATOM 663 O O . THR A 1 87 ? 7.258 -0.330 3.012 1.00 95.44 87 THR A O 1
ATOM 666 N N . LEU A 1 88 ? 6.160 -1.829 4.311 1.00 95.38 88 LEU A N 1
ATOM 667 C CA . LEU A 1 88 ? 6.235 -2.937 3.375 1.00 95.38 88 LEU A CA 1
ATOM 668 C C . LEU A 1 88 ? 5.029 -2.878 2.439 1.00 95.38 88 LEU A C 1
ATOM 670 O O . LEU A 1 88 ? 3.884 -2.817 2.882 1.00 95.38 88 LEU A O 1
ATOM 674 N N . ILE A 1 89 ? 5.299 -2.910 1.138 1.00 94.31 89 ILE A N 1
ATOM 675 C CA . ILE A 1 89 ? 4.273 -3.014 0.106 1.00 94.31 89 ILE A CA 1
ATOM 676 C C . ILE A 1 89 ? 4.613 -4.240 -0.724 1.00 94.31 89 ILE A C 1
ATOM 678 O O . ILE A 1 89 ? 5.729 -4.346 -1.233 1.00 94.31 89 ILE A O 1
ATOM 682 N N . THR A 1 90 ? 3.664 -5.159 -0.860 1.00 92.56 90 THR A N 1
ATOM 683 C CA . THR A 1 90 ? 3.804 -6.315 -1.745 1.00 92.56 90 THR A CA 1
ATOM 684 C C . THR A 1 90 ? 2.606 -6.424 -2.671 1.00 92.56 90 THR A C 1
ATOM 686 O O . THR A 1 90 ? 1.465 -6.171 -2.280 1.00 92.56 90 THR A O 1
ATOM 689 N N . THR A 1 91 ? 2.885 -6.779 -3.920 1.00 88.81 91 THR A N 1
ATOM 690 C CA . THR A 1 91 ? 1.881 -7.079 -4.934 1.00 88.81 91 THR A CA 1
ATOM 691 C C . THR A 1 91 ? 1.915 -8.573 -5.205 1.00 88.81 91 THR A C 1
ATOM 693 O O . THR A 1 91 ? 2.914 -9.083 -5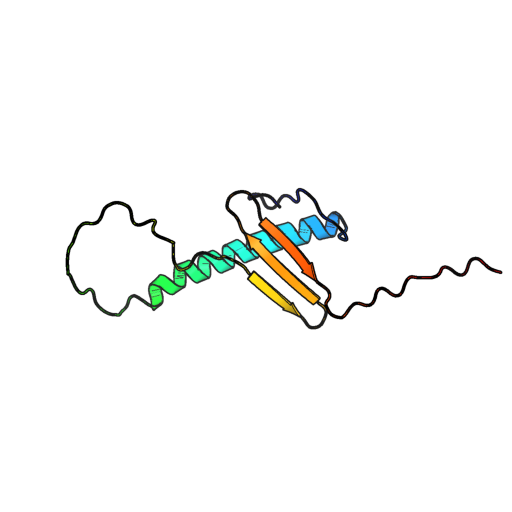.711 1.00 88.81 91 THR A O 1
ATOM 696 N N . GLN A 1 92 ? 0.838 -9.274 -4.873 1.00 85.25 92 GLN A N 1
ATOM 697 C CA . GLN A 1 92 ? 0.688 -10.695 -5.160 1.00 85.25 92 GLN A CA 1
ATOM 698 C C . GLN A 1 92 ? -0.321 -10.894 -6.285 1.00 85.25 92 GLN A C 1
ATOM 700 O O . GLN A 1 92 ? -1.404 -10.311 -6.282 1.00 85.25 92 GLN A O 1
ATOM 705 N N . PHE A 1 93 ? 0.007 -11.761 -7.234 1.00 79.44 93 PHE A N 1
ATOM 706 C CA . PHE A 1 93 ? -0.890 -12.137 -8.318 1.00 79.44 93 PHE A CA 1
ATOM 707 C C . PHE A 1 93 ? -1.254 -13.619 -8.173 1.00 79.44 93 PHE A C 1
ATOM 709 O O . PHE A 1 93 ? -0.653 -14.459 -8.839 1.00 79.44 93 PHE A O 1
ATOM 716 N N . PRO A 1 94 ? -2.219 -13.977 -7.304 1.00 58.19 94 PRO A N 1
ATOM 717 C CA . PRO A 1 94 ? -2.503 -15.375 -6.968 1.00 58.19 94 PRO A CA 1
ATOM 718 C C . PRO A 1 94 ? -2.908 -16.256 -8.166 1.00 58.19 94 PRO A C 1
ATOM 720 O O . PRO A 1 94 ? -2.831 -17.472 -8.057 1.00 58.19 94 PRO A O 1
ATOM 723 N N . ASN A 1 95 ? -3.281 -15.663 -9.310 1.00 56.97 95 ASN A N 1
ATOM 724 C CA . ASN A 1 95 ? -3.673 -16.373 -10.536 1.00 56.97 95 ASN A CA 1
ATOM 725 C C . ASN A 1 95 ? -2.771 -16.077 -11.755 1.00 56.97 95 ASN A C 1
ATOM 727 O O . ASN A 1 95 ? -3.145 -16.414 -12.878 1.00 56.97 95 ASN A O 1
ATOM 731 N N . HIS A 1 96 ? -1.622 -15.408 -11.595 1.00 48.78 96 HIS A N 1
ATOM 732 C CA . HIS A 1 96 ? -0.780 -15.046 -12.741 1.00 48.78 96 HIS A CA 1
ATOM 733 C C . HIS A 1 96 ? 0.254 -16.136 -13.023 1.00 48.78 96 HIS A C 1
ATOM 735 O O . HIS A 1 96 ? 1.309 -16.199 -12.401 1.00 48.78 96 HIS A O 1
ATOM 741 N N . THR A 1 97 ? -0.061 -17.016 -13.973 1.00 49.75 97 THR A N 1
ATOM 742 C CA . THR A 1 97 ? 0.938 -17.891 -14.588 1.00 49.75 97 THR A CA 1
ATOM 743 C C . THR A 1 97 ? 1.781 -17.035 -15.530 1.00 49.75 97 THR A C 1
ATOM 745 O O . THR A 1 97 ? 1.282 -16.572 -16.557 1.00 49.75 97 THR A O 1
ATOM 748 N N . GLU A 1 98 ? 3.046 -16.791 -15.188 1.00 50.69 98 GLU A N 1
ATOM 749 C CA . GLU A 1 98 ? 4.003 -16.227 -16.139 1.00 50.69 98 GLU A CA 1
ATOM 750 C C . GLU A 1 98 ? 4.161 -17.217 -17.298 1.00 50.69 98 GLU A C 1
ATOM 752 O O . GLU A 1 98 ? 4.845 -18.238 -17.187 1.00 50.69 98 GLU A O 1
ATOM 757 N N . VAL A 1 99 ? 3.514 -16.943 -18.431 1.00 49.19 99 VAL A N 1
ATOM 758 C CA . VAL A 1 99 ? 3.866 -17.618 -19.679 1.00 49.19 99 VAL A CA 1
ATOM 759 C C . VAL A 1 99 ? 5.259 -17.115 -20.033 1.00 49.19 99 VAL A C 1
ATOM 761 O O . VAL A 1 99 ? 5.415 -16.006 -20.543 1.00 49.19 99 VAL A O 1
ATOM 764 N N . LYS A 1 100 ? 6.287 -17.910 -19.715 1.00 48.78 100 LYS A N 1
ATOM 765 C CA . LYS A 1 100 ? 7.650 -17.667 -20.191 1.00 48.78 100 LYS A CA 1
ATOM 766 C C . LYS A 1 100 ? 7.579 -17.526 -21.705 1.00 48.78 100 LYS A C 1
ATOM 768 O O . LYS A 1 100 ? 7.301 -18.499 -22.405 1.00 48.78 100 LYS A O 1
ATOM 773 N N . LYS A 1 101 ? 7.814 -16.312 -22.1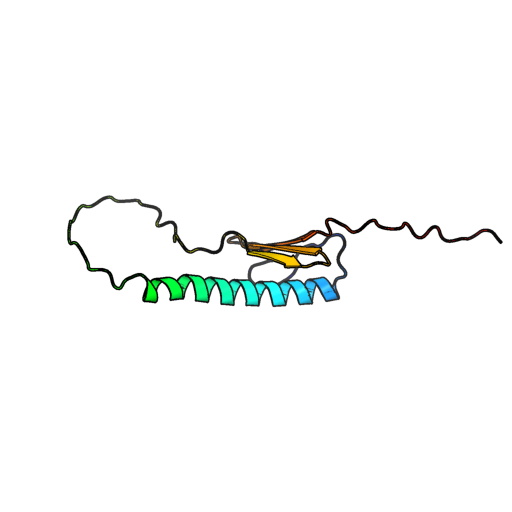98 1.00 48.03 101 LYS A N 1
ATOM 774 C CA . LYS A 1 101 ? 7.977 -16.021 -23.617 1.00 48.03 101 LYS A CA 1
ATOM 775 C C . LYS A 1 101 ? 9.220 -16.787 -24.077 1.00 48.03 101 LYS A C 1
ATOM 777 O O . LYS A 1 101 ? 10.343 -16.333 -23.891 1.00 48.03 101 LYS A O 1
ATOM 782 N N . LYS A 1 102 ? 9.020 -18.011 -24.569 1.00 45.19 102 LYS A N 1
ATOM 783 C CA . LYS A 1 102 ? 10.020 -18.733 -25.351 1.00 45.19 102 LYS A CA 1
ATOM 784 C C . LYS A 1 102 ? 10.136 -17.923 -26.635 1.00 45.19 102 LYS A C 1
ATOM 786 O O . LYS A 1 102 ? 9.256 -17.997 -27.484 1.00 45.19 102 LYS A O 1
ATOM 791 N N . GLU A 1 103 ? 11.137 -17.055 -26.704 1.00 52.53 103 GLU A N 1
ATOM 792 C CA . GLU A 1 103 ? 11.526 -16.451 -27.968 1.00 52.53 103 GLU A CA 1
ATOM 793 C C . GLU A 1 103 ? 11.938 -17.592 -28.895 1.00 52.53 103 GLU A C 1
ATOM 795 O O . GLU A 1 103 ? 12.925 -18.294 -28.671 1.00 52.53 103 GLU A O 1
ATOM 800 N N . GLU A 1 104 ? 11.087 -17.821 -29.891 1.00 53.00 104 GLU A N 1
ATOM 801 C CA . GLU A 1 104 ? 11.440 -18.423 -31.163 1.00 53.00 104 GLU A CA 1
ATOM 802 C C . GLU A 1 104 ? 12.626 -17.637 -31.733 1.00 53.00 104 GLU A C 1
ATOM 804 O O . GLU A 1 104 ? 12.473 -16.589 -32.350 1.00 53.00 104 GLU A O 1
ATOM 809 N N . ALA A 1 105 ? 13.829 -18.132 -31.470 1.00 50.66 105 ALA A N 1
ATOM 810 C CA . ALA A 1 105 ? 15.005 -17.869 -32.282 1.00 50.66 105 ALA A CA 1
ATOM 811 C C . ALA A 1 105 ? 15.439 -19.211 -32.881 1.00 50.66 105 ALA A C 1
ATOM 813 O O . ALA A 1 105 ? 16.452 -19.793 -32.498 1.00 50.66 105 ALA A O 1
ATOM 814 N N . ALA A 1 106 ? 14.585 -19.750 -33.747 1.00 50.75 106 ALA A N 1
ATOM 815 C CA . ALA A 1 106 ? 14.898 -20.863 -34.627 1.00 50.75 106 ALA A CA 1
ATOM 816 C C . ALA A 1 106 ? 14.031 -20.744 -35.883 1.00 50.75 106 ALA A C 1
ATOM 818 O O . ALA A 1 106 ? 13.057 -21.475 -36.019 1.00 50.75 106 ALA A O 1
ATOM 819 N N . GLU A 1 107 ? 14.382 -19.804 -36.761 1.00 37.84 107 GLU A N 1
ATOM 820 C CA . GLU A 1 107 ? 14.287 -19.974 -38.217 1.00 37.84 107 GLU A CA 1
ATOM 821 C C . GLU A 1 107 ? 15.230 -18.998 -38.930 1.00 37.84 107 GLU A C 1
ATOM 823 O O . GLU A 1 107 ? 15.265 -17.811 -38.529 1.00 37.84 107 GLU A O 1
#

Radius of gyration: 21.21 Å; chains: 1; bounding box: 37×31×78 Å

Sequence (107 aa):
MNSQAIPIKADGMEPKKMVQVSALASELIYATQKFLANEKMIGDEQSPDPIASDTEGALTINENQLLTLRLRTLKGEIIIAPDKDFTLITTQFPNHTEVKKKEEAAE

Foldseek 3Di:
DWLVLDDDDDDPDDPVVSSVVSVVLNVVQVVQLVVLVCVVVVPPPDDDDDDDDDDPDPPPPVVSHDQWDWDDDPQWIWIWGDDPTDIDIDIGGPPDDPPPPPPPPDD

Secondary structure (DSSP, 8-state):
-BTTS-----SSS-HHHHHHHHHHHHHHHHHHHHHHHHHHHHH--S---------TT-----TT----EEEE-SS-EEEEEE-SSBEEEEEE-TT------------